Protein AF-A0A367YJ13-F1 (afdb_monomer)

Organism: NCBI:txid5486

pLDDT: mean 73.21, std 12.39, range [38.5, 93.81]

Radius of gyration: 29.52 Å; Cα contacts (8 Å, |Δi|>4): 48; chains: 1; bounding box: 69×16×92 Å

Foldseek 3Di:
DCPDLVVQLVVQLVVLVVVVVCCDVPVNDLVVVVVCVVPQDQSNLVSLVVSCVVCVVPVCVVDDDNVVVVVVSVVSNVVSVVVSVVVSVVSNVVSVVVVCVVVVVVVVVVVVVVVVCVVVVVVVVVVVVVVVVVPDD

Solvent-accessible surface area (backbone atoms only — not comparable to full-atom values): 7681 Å² total; per-residue (Å²): 131,87,71,52,76,68,56,55,44,54,51,42,27,51,50,39,47,50,53,51,51,49,40,44,68,76,75,36,64,52,68,53,60,78,76,35,69,86,74,66,74,52,33,43,49,52,28,48,51,54,47,46,74,74,40,46,77,62,57,60,72,74,50,94,54,67,73,65,51,54,52,50,52,50,54,49,51,54,53,30,46,52,50,33,53,54,49,51,52,54,51,52,52,53,35,50,52,54,50,51,53,51,55,52,48,53,53,50,52,51,51,51,49,54,53,51,50,56,56,52,50,54,51,52,52,51,53,51,54,56,54,67,67,71,70,76,128

Secondary structure (DSSP, 8-state):
----HHHHHHHHHHHHHHHHHHIIIIIS-TTHHHH-GGG---HHHHHHHHHHHHHHHHHHHH-S-HHHHHHHHHHHHHHHHHHHHHHHHHHHHHHHHHHHHHHHHHHHHHHHHHHHHHHHHHHHHHHHHHHHTTS--

Mean predicted aligned error: 12.81 Å

Sequence (137 aa):
MHVSHWFQLMVMIARNIKDDILTNIFNRPPILIIFNPDAFNPPFTCAFNEYFNVTTTSIINEYSSVPMINYAIISLSVLLAGLDVIYSIIRILISTVFIGVFVGSLVFFGLWFMVTVARRWKLIVLMFQNNDFTGVW

Structure (mmCIF, N/CA/C/O backbone):
data_AF-A0A367YJ13-F1
#
_entry.id   AF-A0A367YJ13-F1
#
loop_
_atom_site.group_PDB
_atom_site.id
_atom_site.type_symbol
_atom_site.label_atom_id
_atom_site.label_alt_id
_atom_site.label_comp_id
_atom_site.label_asym_id
_atom_site.label_entity_id
_atom_site.label_seq_id
_atom_site.pdbx_PDB_ins_code
_atom_site.Cartn_x
_atom_site.Cartn_y
_atom_site.Cartn_z
_atom_site.occupancy
_atom_site.B_iso_or_equiv
_atom_site.auth_seq_id
_atom_site.auth_comp_id
_atom_site.auth_asym_id
_atom_site.auth_atom_id
_atom_site.pdbx_PDB_model_num
ATOM 1 N N . MET A 1 1 ? -6.612 0.195 -34.908 1.00 38.50 1 MET A N 1
ATOM 2 C CA . MET A 1 1 ? -6.207 1.443 -34.225 1.00 38.50 1 MET A CA 1
ATOM 3 C C . MET A 1 1 ? -4.871 1.184 -33.551 1.00 38.50 1 MET A C 1
ATOM 5 O O . MET A 1 1 ? -4.841 0.413 -32.601 1.00 38.50 1 MET A O 1
ATOM 9 N N . HIS A 1 2 ? -3.777 1.745 -34.077 1.00 40.38 2 HIS A N 1
ATOM 10 C CA . HIS A 1 2 ? -2.473 1.732 -33.408 1.00 40.38 2 HIS A CA 1
ATOM 11 C C . HIS A 1 2 ? -2.573 2.635 -32.179 1.00 40.38 2 HIS A C 1
ATOM 13 O O . HIS A 1 2 ? -2.366 3.843 -32.245 1.00 40.38 2 HIS A O 1
ATOM 19 N N . VAL A 1 3 ? -2.987 2.050 -31.062 1.00 47.56 3 VAL A N 1
ATOM 20 C CA . VAL A 1 3 ? -2.799 2.661 -29.752 1.00 47.56 3 VAL A CA 1
ATOM 21 C C . VAL A 1 3 ? -1.289 2.792 -29.584 1.00 47.56 3 VAL A C 1
ATOM 23 O O . VAL A 1 3 ? -0.587 1.790 -29.711 1.00 47.56 3 VAL A O 1
ATOM 26 N N . SER A 1 4 ? -0.785 4.019 -29.424 1.00 64.81 4 SER A N 1
ATOM 27 C CA . SER A 1 4 ? 0.657 4.261 -29.370 1.00 64.81 4 SER A CA 1
ATOM 28 C C . SER A 1 4 ? 1.295 3.346 -28.324 1.00 64.81 4 SER A C 1
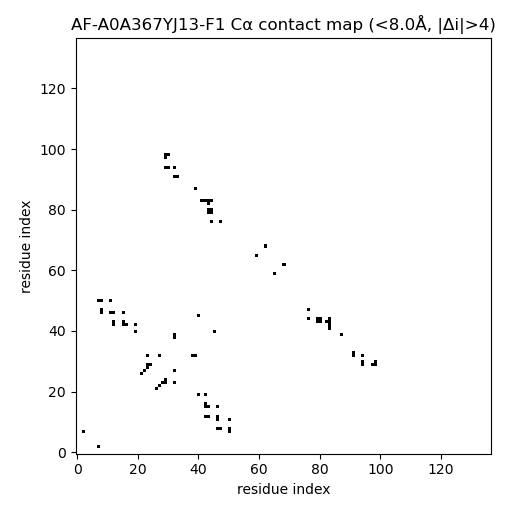ATOM 30 O O . SER A 1 4 ? 0.735 3.123 -27.250 1.00 64.81 4 SER A O 1
ATOM 32 N N . HIS A 1 5 ? 2.459 2.797 -28.655 1.00 65.81 5 HIS A N 1
ATOM 33 C CA . HIS A 1 5 ? 3.217 1.862 -27.823 1.00 65.81 5 HIS A CA 1
ATOM 34 C C . HIS A 1 5 ? 3.333 2.324 -26.351 1.00 65.81 5 HIS A C 1
ATOM 36 O O . HIS A 1 5 ? 3.144 1.550 -25.418 1.00 65.81 5 HIS A O 1
ATOM 42 N N . TRP A 1 6 ? 3.459 3.632 -26.131 1.00 69.06 6 TRP A N 1
ATOM 43 C CA . TRP A 1 6 ? 3.489 4.263 -24.809 1.00 69.06 6 TRP A CA 1
ATOM 44 C C . TRP A 1 6 ? 2.159 4.252 -24.044 1.00 69.06 6 TRP A C 1
ATOM 46 O O . TRP A 1 6 ? 2.150 4.162 -22.817 1.00 69.06 6 TRP A O 1
ATOM 56 N N . PHE A 1 7 ? 1.022 4.316 -24.736 1.00 77.81 7 PHE A N 1
ATOM 57 C CA . PHE A 1 7 ? -0.287 4.236 -24.090 1.00 77.81 7 PHE A CA 1
ATOM 58 C C . PHE A 1 7 ? -0.552 2.830 -23.538 1.00 77.81 7 PHE A C 1
ATOM 60 O O . PHE A 1 7 ? -1.174 2.697 -22.486 1.00 77.81 7 PHE A O 1
ATOM 67 N N . GLN A 1 8 ? -0.032 1.781 -24.185 1.00 78.31 8 GLN A N 1
ATOM 68 C CA . GLN A 1 8 ? -0.131 0.412 -23.665 1.00 78.31 8 GLN A CA 1
ATOM 69 C C . GLN A 1 8 ? 0.587 0.265 -22.317 1.00 78.31 8 GLN A C 1
ATOM 71 O O . GLN A 1 8 ? 0.024 -0.321 -21.393 1.00 78.31 8 GLN A O 1
ATOM 76 N N . LEU A 1 9 ? 1.769 0.872 -22.170 1.00 76.06 9 LEU A N 1
ATOM 77 C CA . LEU A 1 9 ? 2.495 0.914 -20.899 1.00 76.06 9 LEU A CA 1
ATOM 78 C C . LEU A 1 9 ? 1.688 1.633 -19.804 1.00 76.06 9 LEU A C 1
ATOM 80 O O . LEU A 1 9 ? 1.546 1.112 -18.700 1.00 76.06 9 LEU A O 1
ATOM 84 N N . MET A 1 10 ? 1.082 2.783 -20.116 1.00 80.88 10 MET A N 1
ATOM 85 C CA . MET A 1 10 ? 0.237 3.507 -19.153 1.00 80.88 10 MET A CA 1
ATOM 86 C C . MET A 1 10 ? -0.999 2.700 -18.729 1.00 80.88 10 MET A C 1
ATOM 88 O O . MET A 1 10 ? -1.374 2.718 -17.557 1.00 80.88 10 MET A O 1
ATOM 92 N N . VAL A 1 11 ? -1.610 1.951 -19.652 1.00 82.81 11 VAL A N 1
ATOM 93 C CA . VAL A 1 11 ? -2.731 1.048 -19.344 1.00 82.81 11 VAL A CA 1
ATOM 94 C C . VAL A 1 11 ? -2.287 -0.109 -18.443 1.00 82.81 11 VAL A C 1
ATOM 96 O O . VAL A 1 11 ? -3.007 -0.443 -17.500 1.00 82.81 11 VAL A O 1
ATOM 99 N N . MET A 1 12 ? -1.107 -0.693 -18.679 1.00 81.38 12 MET A N 1
ATOM 100 C CA . MET A 1 12 ? -0.547 -1.741 -17.813 1.00 81.38 12 MET A CA 1
ATOM 101 C C . MET A 1 12 ? -0.276 -1.221 -16.396 1.00 81.38 12 MET A C 1
ATOM 103 O O . MET A 1 12 ? -0.666 -1.868 -15.427 1.00 81.38 12 MET A O 1
ATOM 107 N N . ILE A 1 13 ? 0.302 -0.0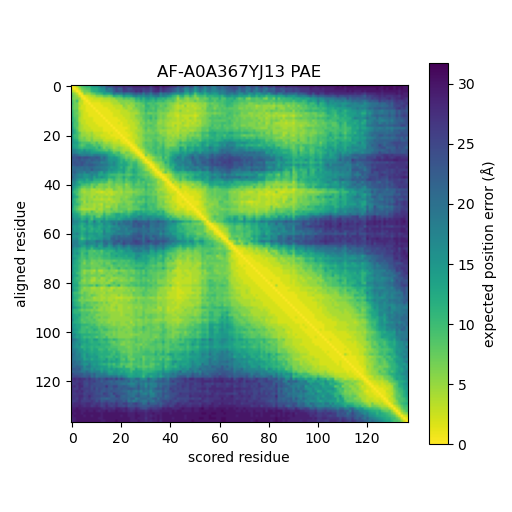22 -16.266 1.00 82.50 13 ILE A N 1
ATOM 108 C CA . ILE A 1 13 ? 0.519 0.629 -14.964 1.00 82.50 13 ILE A CA 1
ATOM 109 C C . ILE A 1 13 ? -0.818 0.845 -14.243 1.00 82.50 13 ILE A C 1
ATOM 111 O O . ILE A 1 13 ? -0.961 0.482 -13.076 1.00 82.50 13 ILE A O 1
ATOM 115 N N . ALA A 1 14 ? -1.821 1.392 -14.935 1.00 82.50 14 ALA A N 1
ATOM 116 C CA . ALA A 1 14 ? -3.137 1.641 -14.349 1.00 82.50 14 ALA A CA 1
ATOM 117 C C . ALA A 1 14 ? -3.830 0.344 -13.895 1.00 82.50 14 ALA A C 1
ATOM 119 O O . ALA A 1 14 ? -4.453 0.321 -12.832 1.00 82.50 14 ALA A O 1
ATOM 120 N N . ARG A 1 15 ? -3.695 -0.742 -14.669 1.00 85.12 15 ARG A N 1
ATOM 121 C CA . ARG A 1 15 ? -4.182 -2.076 -14.290 1.00 85.12 15 ARG A CA 1
ATOM 122 C C . ARG A 1 15 ? -3.495 -2.565 -13.015 1.00 85.12 15 ARG A C 1
ATOM 124 O O . ARG A 1 15 ? -4.189 -2.932 -12.075 1.00 85.12 15 ARG A O 1
ATOM 131 N N . ASN A 1 16 ? -2.168 -2.483 -12.947 1.00 83.06 16 ASN A N 1
ATOM 132 C CA . ASN A 1 16 ? -1.403 -2.934 -11.783 1.00 83.06 16 ASN A CA 1
ATOM 133 C C . ASN A 1 16 ? -1.760 -2.146 -10.513 1.00 83.06 16 ASN A C 1
ATOM 135 O O . ASN A 1 16 ? -1.939 -2.742 -9.454 1.00 83.06 16 ASN A O 1
ATOM 139 N N . ILE A 1 17 ? -1.931 -0.823 -10.618 1.00 81.00 17 ILE A N 1
ATOM 140 C CA . ILE A 1 17 ? -2.380 0.018 -9.494 1.00 81.00 17 ILE A CA 1
ATOM 141 C C . ILE A 1 17 ? -3.792 -0.381 -9.052 1.00 81.00 17 ILE A C 1
ATOM 143 O O . ILE A 1 17 ? -4.049 -0.535 -7.859 1.00 81.00 17 ILE A O 1
ATOM 147 N N . LYS A 1 18 ? -4.717 -0.567 -10.001 1.00 80.69 18 LYS A N 1
ATOM 148 C CA . LYS A 1 18 ? -6.089 -0.994 -9.697 1.00 80.69 18 LYS A CA 1
ATOM 149 C C . LYS A 1 18 ? -6.100 -2.337 -8.964 1.00 80.69 18 LYS A C 1
ATOM 151 O O . LYS A 1 18 ? -6.793 -2.466 -7.956 1.00 80.69 18 LYS A O 1
ATOM 156 N N . ASP A 1 19 ? -5.354 -3.315 -9.463 1.00 79.44 19 ASP A N 1
ATOM 157 C CA . ASP A 1 19 ? -5.311 -4.661 -8.894 1.00 79.44 19 ASP A CA 1
ATOM 158 C C . ASP A 1 19 ? -4.662 -4.660 -7.502 1.00 79.44 19 ASP A C 1
ATOM 160 O O . ASP A 1 19 ? -5.157 -5.334 -6.593 1.00 79.44 19 ASP A O 1
ATOM 164 N N . ASP A 1 20 ? -3.625 -3.843 -7.291 1.00 74.06 20 ASP A N 1
ATOM 165 C CA . ASP A 1 20 ? -3.012 -3.643 -5.975 1.00 74.06 20 ASP A CA 1
ATOM 166 C C . ASP A 1 20 ? -4.004 -3.006 -4.985 1.00 74.06 20 ASP A C 1
ATOM 168 O O . ASP A 1 20 ? -4.201 -3.531 -3.888 1.00 74.06 20 ASP A O 1
ATOM 172 N N . ILE A 1 21 ? -4.711 -1.939 -5.373 1.00 73.94 21 ILE A N 1
ATOM 173 C CA . ILE A 1 21 ? -5.725 -1.287 -4.524 1.00 73.94 21 ILE A CA 1
ATOM 174 C C . ILE A 1 21 ? -6.859 -2.256 -4.168 1.00 73.94 21 ILE A C 1
ATOM 176 O O . ILE A 1 21 ? -7.224 -2.373 -2.997 1.00 73.94 21 ILE A O 1
ATOM 180 N N . LEU A 1 22 ? -7.408 -2.977 -5.151 1.00 73.44 22 LEU A N 1
ATOM 181 C CA . LEU A 1 22 ? -8.485 -3.941 -4.913 1.00 73.44 22 LEU A CA 1
ATOM 182 C C . LEU A 1 22 ? -8.035 -5.055 -3.967 1.00 73.44 22 LEU A C 1
ATOM 184 O O . LEU A 1 22 ? -8.746 -5.393 -3.021 1.00 73.44 22 LEU A O 1
ATOM 188 N N . THR A 1 23 ? -6.834 -5.588 -4.173 1.00 72.12 23 THR A N 1
ATOM 189 C CA . THR A 1 23 ? -6.296 -6.654 -3.322 1.00 72.12 23 THR A CA 1
ATOM 190 C C . THR A 1 23 ? -6.051 -6.162 -1.893 1.00 72.12 23 THR A C 1
ATOM 192 O O . THR A 1 23 ? -6.350 -6.880 -0.940 1.00 72.12 23 THR A O 1
ATOM 195 N N . ASN A 1 24 ? -5.575 -4.928 -1.728 1.00 66.12 24 ASN A N 1
ATOM 196 C CA . ASN A 1 24 ? -5.294 -4.319 -0.425 1.00 66.12 24 ASN A CA 1
ATOM 197 C C . ASN A 1 24 ? -6.533 -3.872 0.359 1.00 66.12 24 ASN A C 1
ATOM 199 O O . ASN A 1 24 ? -6.435 -3.665 1.565 1.00 66.12 24 ASN A O 1
ATOM 203 N N . ILE A 1 25 ? -7.673 -3.680 -0.306 1.00 65.75 25 ILE A N 1
ATOM 204 C CA . ILE A 1 25 ? -8.929 -3.293 0.351 1.00 65.75 25 ILE A CA 1
ATOM 205 C C . ILE A 1 25 ? -9.799 -4.521 0.627 1.00 65.75 25 ILE A C 1
ATOM 207 O O . ILE A 1 25 ? -10.367 -4.635 1.711 1.00 65.75 25 ILE A O 1
ATOM 211 N N . PHE A 1 26 ? -9.910 -5.438 -0.339 1.00 64.75 26 PHE A N 1
ATOM 212 C CA . PHE A 1 26 ? -10.879 -6.536 -0.278 1.00 64.75 26 PHE A CA 1
ATOM 213 C C . PHE A 1 26 ? -10.274 -7.876 0.146 1.00 64.75 26 PHE A C 1
ATOM 215 O O . PHE A 1 26 ? -10.945 -8.650 0.822 1.00 64.75 26 PHE A O 1
ATOM 222 N N . ASN A 1 27 ? -9.023 -8.158 -0.228 1.00 65.12 27 ASN A N 1
ATOM 223 C CA . ASN A 1 27 ? -8.447 -9.499 -0.070 1.00 65.12 27 ASN A CA 1
ATOM 224 C C . ASN A 1 27 ? -7.432 -9.600 1.073 1.00 65.12 27 ASN A C 1
ATOM 226 O O . ASN A 1 27 ? -7.174 -10.694 1.573 1.00 65.12 27 ASN A O 1
ATOM 230 N N . ARG A 1 28 ? -6.834 -8.483 1.493 1.00 62.31 28 ARG A N 1
ATOM 231 C CA . ARG A 1 28 ? -5.891 -8.432 2.613 1.00 62.31 28 ARG A CA 1
ATOM 232 C C . ARG A 1 28 ? -6.269 -7.263 3.514 1.00 62.31 28 ARG A C 1
ATOM 234 O O . ARG A 1 28 ? -6.407 -6.160 3.001 1.00 62.31 28 ARG A O 1
ATOM 241 N N . PRO A 1 29 ? -6.428 -7.455 4.835 1.00 60.34 29 PRO A N 1
ATOM 242 C CA . PRO A 1 29 ? -6.648 -6.326 5.723 1.00 60.34 29 PRO A CA 1
ATOM 243 C C . PRO A 1 29 ? -5.452 -5.364 5.616 1.00 60.34 29 PRO A C 1
ATOM 245 O O . PRO A 1 29 ? -4.313 -5.832 5.516 1.00 60.34 29 PRO A O 1
ATOM 248 N N . PRO A 1 30 ? -5.667 -4.038 5.699 1.00 55.31 30 PRO A N 1
ATOM 249 C CA . PRO A 1 30 ? -4.612 -3.030 5.537 1.00 55.31 30 PRO A CA 1
ATOM 250 C C . PRO A 1 30 ? -3.435 -3.209 6.514 1.00 55.31 30 PRO A C 1
ATOM 252 O O . PRO A 1 30 ? -2.337 -2.727 6.259 1.00 55.31 30 PRO A O 1
ATOM 255 N N . ILE A 1 31 ? -3.650 -3.960 7.598 1.00 51.28 31 ILE A N 1
ATOM 256 C CA . ILE A 1 31 ? -2.652 -4.370 8.593 1.00 51.28 31 ILE A CA 1
ATOM 257 C C . ILE A 1 31 ? -1.557 -5.262 7.981 1.00 51.28 31 ILE A C 1
ATOM 259 O O . ILE A 1 31 ? -0.386 -5.092 8.303 1.00 51.28 31 ILE A O 1
ATOM 263 N N . LEU A 1 32 ? -1.891 -6.175 7.065 1.00 52.25 32 LEU A N 1
ATOM 264 C CA . LEU A 1 32 ? -0.937 -7.148 6.508 1.00 52.25 32 LEU A CA 1
ATOM 265 C C . LEU A 1 32 ? 0.131 -6.507 5.605 1.00 52.25 32 LEU A C 1
ATOM 267 O O . LEU A 1 32 ? 1.188 -7.094 5.405 1.00 52.25 32 LEU A O 1
ATOM 271 N N . ILE A 1 33 ? -0.120 -5.296 5.105 1.00 53.41 33 ILE A N 1
ATOM 272 C CA . ILE A 1 33 ? 0.806 -4.534 4.253 1.00 53.41 33 ILE A CA 1
ATOM 273 C C . ILE A 1 33 ? 2.003 -4.017 5.061 1.00 53.41 33 ILE A C 1
ATOM 275 O O . ILE A 1 33 ? 3.109 -3.946 4.541 1.00 53.41 33 ILE A O 1
ATOM 279 N N . ILE A 1 34 ? 1.796 -3.694 6.341 1.00 53.72 34 ILE A N 1
ATOM 280 C CA . ILE A 1 34 ? 2.867 -3.236 7.239 1.00 53.72 34 ILE A CA 1
ATOM 281 C C . ILE A 1 34 ? 3.740 -4.420 7.685 1.00 53.72 34 ILE A C 1
ATOM 283 O O . ILE A 1 34 ? 4.943 -4.268 7.871 1.00 53.72 34 ILE A O 1
ATOM 287 N N . PHE A 1 35 ? 3.144 -5.608 7.838 1.00 51.88 35 PHE A N 1
ATOM 288 C CA . PHE A 1 35 ? 3.831 -6.801 8.343 1.00 51.88 35 PHE A CA 1
ATOM 289 C C . PHE A 1 35 ? 4.463 -7.682 7.257 1.00 51.88 35 PHE A C 1
ATOM 291 O O . PHE A 1 35 ? 5.324 -8.495 7.585 1.00 51.88 35 PHE A O 1
ATOM 298 N N . ASN A 1 36 ? 4.058 -7.548 5.990 1.00 60.75 36 ASN A N 1
ATOM 299 C CA . ASN A 1 36 ? 4.605 -8.332 4.883 1.00 60.75 36 ASN A CA 1
ATOM 300 C C . ASN A 1 36 ? 5.110 -7.417 3.749 1.00 60.75 36 ASN A C 1
ATOM 302 O O . ASN A 1 36 ? 4.369 -7.168 2.795 1.00 60.75 36 ASN A O 1
ATOM 306 N N . PRO A 1 37 ? 6.354 -6.912 3.832 1.00 59.91 37 PRO A N 1
ATOM 307 C CA . PRO A 1 37 ? 6.945 -6.092 2.773 1.00 59.91 37 PRO A CA 1
ATOM 308 C C . PRO A 1 37 ? 7.092 -6.859 1.447 1.00 59.91 37 PRO A C 1
ATOM 310 O O . PRO A 1 37 ? 6.998 -6.250 0.384 1.00 59.91 37 PRO A O 1
ATOM 313 N N . ASP A 1 38 ? 7.215 -8.190 1.491 1.00 58.69 38 ASP A N 1
ATOM 314 C CA . ASP A 1 38 ? 7.339 -9.052 0.304 1.00 58.69 38 ASP A CA 1
ATOM 315 C C . ASP A 1 38 ? 6.021 -9.181 -0.480 1.00 58.69 38 ASP A C 1
ATOM 317 O O . ASP A 1 38 ? 5.988 -9.664 -1.611 1.00 58.69 38 ASP A O 1
ATOM 321 N N . ALA A 1 39 ? 4.906 -8.725 0.098 1.00 60.47 39 ALA A N 1
ATOM 322 C CA . ALA A 1 39 ? 3.627 -8.616 -0.593 1.00 60.47 39 ALA A CA 1
ATOM 323 C C . ALA A 1 39 ? 3.550 -7.417 -1.556 1.00 60.47 39 ALA A C 1
ATOM 325 O O . ALA A 1 39 ? 2.536 -7.272 -2.250 1.00 60.47 39 ALA A O 1
ATOM 326 N N . PHE A 1 40 ? 4.556 -6.537 -1.567 1.00 68.06 40 PHE A N 1
ATOM 327 C CA . PHE A 1 40 ? 4.599 -5.379 -2.450 1.00 68.06 40 PHE A CA 1
ATOM 328 C C . PHE A 1 40 ? 5.023 -5.796 -3.860 1.00 68.06 40 PHE A C 1
ATOM 330 O O . PHE A 1 40 ? 6.184 -6.112 -4.105 1.00 68.06 40 PHE A O 1
ATOM 337 N N . ASN A 1 41 ? 4.073 -5.768 -4.795 1.00 71.81 41 ASN A N 1
ATOM 338 C CA . ASN A 1 41 ? 4.367 -5.925 -6.212 1.00 71.81 41 ASN A CA 1
ATOM 339 C C . ASN A 1 41 ? 4.458 -4.527 -6.857 1.00 71.81 41 ASN A C 1
ATOM 341 O O . ASN A 1 41 ? 3.430 -3.846 -6.926 1.00 71.81 41 ASN A O 1
ATOM 345 N N . PRO A 1 42 ? 5.649 -4.059 -7.272 1.00 77.31 42 PRO A N 1
ATOM 346 C CA . PRO A 1 42 ? 5.846 -2.687 -7.731 1.00 77.31 42 PRO A CA 1
ATOM 347 C C . PRO A 1 42 ? 5.106 -2.418 -9.055 1.00 77.31 42 PRO A C 1
ATOM 349 O O . PRO A 1 42 ? 5.412 -3.045 -10.072 1.00 77.31 42 PRO A O 1
ATOM 352 N N . PRO A 1 43 ? 4.120 -1.503 -9.094 1.00 78.81 43 PRO A N 1
ATOM 353 C CA . PRO A 1 43 ? 3.250 -1.351 -10.258 1.00 78.81 43 PRO A CA 1
ATOM 354 C C . PRO A 1 43 ? 3.961 -0.796 -11.498 1.00 78.81 43 PRO A C 1
ATOM 356 O O . PRO A 1 43 ? 3.591 -1.177 -12.614 1.00 78.81 43 PRO A O 1
ATOM 359 N N . PHE A 1 44 ? 4.962 0.077 -11.329 1.00 82.31 44 PHE A N 1
ATOM 360 C CA . PHE A 1 44 ? 5.634 0.765 -12.432 1.00 82.31 44 PHE A CA 1
ATOM 361 C C . PHE A 1 44 ? 6.718 -0.108 -13.069 1.00 82.31 44 PHE A C 1
ATOM 363 O O . PHE A 1 44 ? 6.688 -0.331 -14.282 1.00 82.31 44 PHE A O 1
ATOM 370 N N . THR A 1 45 ? 7.645 -0.653 -12.280 1.00 82.06 45 THR A N 1
ATOM 371 C CA . THR A 1 45 ? 8.713 -1.525 -12.805 1.00 82.06 45 THR A CA 1
ATOM 372 C C . THR A 1 45 ? 8.200 -2.880 -13.296 1.00 82.06 45 THR A C 1
ATOM 374 O O . THR A 1 45 ? 8.704 -3.370 -14.309 1.00 82.06 45 THR A O 1
ATOM 377 N N . CYS A 1 46 ? 7.161 -3.470 -12.687 1.00 80.38 46 CYS A N 1
ATOM 378 C CA . CYS A 1 46 ? 6.561 -4.698 -13.225 1.00 80.38 46 CYS A CA 1
ATOM 379 C C . CYS A 1 46 ? 5.864 -4.466 -14.569 1.00 80.38 46 CYS A C 1
ATOM 381 O O . CYS A 1 46 ? 6.068 -5.253 -15.491 1.00 80.38 46 CYS A O 1
ATOM 383 N N . ALA A 1 47 ? 5.096 -3.378 -14.711 1.00 79.19 47 ALA A N 1
ATOM 384 C CA . ALA A 1 47 ? 4.479 -3.023 -15.992 1.00 79.19 47 ALA A CA 1
ATOM 385 C C . ALA A 1 47 ? 5.537 -2.749 -17.067 1.00 79.19 47 ALA A C 1
ATOM 387 O O . ALA A 1 47 ? 5.377 -3.155 -18.215 1.00 79.19 47 ALA A O 1
ATOM 388 N N . PHE A 1 48 ? 6.636 -2.093 -16.689 1.00 82.38 48 PHE A N 1
ATOM 389 C CA . PHE A 1 48 ? 7.763 -1.846 -17.581 1.00 82.38 48 PHE A CA 1
ATOM 390 C C . PHE A 1 48 ? 8.418 -3.147 -18.053 1.00 82.38 48 PHE A C 1
ATOM 392 O O . PHE A 1 48 ? 8.598 -3.335 -19.253 1.00 82.38 48 PHE A O 1
ATOM 399 N N . ASN A 1 49 ? 8.714 -4.074 -17.139 1.00 80.25 49 ASN A N 1
ATOM 400 C CA . ASN A 1 49 ? 9.281 -5.373 -17.496 1.00 80.25 49 ASN A CA 1
ATOM 401 C C . ASN A 1 49 ? 8.334 -6.194 -18.378 1.00 80.25 49 ASN A C 1
ATOM 403 O O . ASN A 1 49 ? 8.785 -6.773 -19.361 1.00 80.25 49 ASN A O 1
ATOM 407 N N . GLU A 1 50 ? 7.034 -6.228 -18.073 1.00 78.44 50 GLU A N 1
ATOM 408 C CA . GLU A 1 50 ? 6.030 -6.924 -18.893 1.00 78.44 50 GLU A CA 1
ATOM 409 C C . GLU A 1 50 ? 5.955 -6.315 -20.300 1.00 78.44 50 GLU A C 1
ATOM 411 O O . GLU A 1 50 ? 6.024 -7.032 -21.298 1.00 78.44 50 GLU A O 1
ATOM 416 N N . TYR A 1 51 ? 5.915 -4.985 -20.385 1.00 76.00 51 TYR A N 1
ATOM 417 C CA . TYR A 1 51 ? 5.912 -4.258 -21.646 1.00 76.00 51 TYR A CA 1
ATOM 418 C C . TYR A 1 51 ? 7.158 -4.571 -22.485 1.00 76.00 51 TYR A C 1
ATOM 420 O O . TYR A 1 51 ? 7.027 -4.968 -23.645 1.00 76.00 51 TYR A O 1
ATOM 428 N N . PHE A 1 52 ? 8.359 -4.470 -21.907 1.00 73.31 52 PHE A N 1
ATOM 429 C CA . PHE A 1 52 ? 9.605 -4.751 -22.624 1.00 73.31 52 PHE A CA 1
ATOM 430 C C . PHE A 1 52 ? 9.753 -6.226 -22.987 1.00 73.31 52 PHE A C 1
ATOM 432 O O . PHE A 1 52 ? 10.215 -6.521 -24.082 1.00 73.31 52 PHE A O 1
ATOM 439 N N . ASN A 1 53 ? 9.316 -7.164 -22.148 1.00 71.56 53 ASN A N 1
ATOM 440 C CA . ASN A 1 53 ? 9.403 -8.594 -22.458 1.00 71.56 53 ASN A CA 1
ATOM 441 C C . ASN A 1 53 ? 8.494 -8.991 -23.641 1.00 71.56 53 ASN A C 1
ATOM 443 O O . ASN A 1 53 ? 8.825 -9.886 -24.410 1.00 71.56 53 ASN A O 1
ATOM 447 N N . VAL A 1 54 ? 7.369 -8.292 -23.829 1.00 64.19 54 VAL A N 1
ATOM 448 C CA . VAL A 1 54 ? 6.427 -8.546 -24.934 1.00 64.19 54 VAL A CA 1
ATOM 449 C C . VAL A 1 54 ? 6.810 -7.798 -26.220 1.00 64.19 54 VAL A C 1
ATOM 451 O O . VAL A 1 54 ? 6.534 -8.282 -27.315 1.00 64.19 54 VAL A O 1
ATOM 454 N N . THR A 1 55 ? 7.458 -6.632 -26.116 1.00 61.69 55 THR A N 1
ATOM 455 C CA . THR A 1 55 ? 7.749 -5.743 -27.266 1.00 61.69 55 THR A CA 1
ATOM 456 C C . THR A 1 55 ? 9.227 -5.682 -27.674 1.00 61.69 55 THR A C 1
ATOM 458 O O . THR A 1 55 ? 9.584 -4.980 -28.623 1.00 61.69 55 THR A O 1
ATOM 461 N N . THR A 1 56 ? 10.108 -6.431 -27.004 1.00 58.59 56 THR A N 1
ATOM 462 C CA . THR A 1 56 ? 11.573 -6.369 -27.187 1.00 58.59 56 THR A CA 1
ATOM 463 C C . THR A 1 56 ? 12.009 -6.636 -28.626 1.00 58.59 56 THR A C 1
ATOM 465 O O . THR A 1 56 ? 12.891 -5.947 -29.131 1.00 58.59 56 THR A O 1
ATOM 468 N N . THR A 1 57 ? 11.381 -7.583 -29.324 1.00 55.47 57 THR A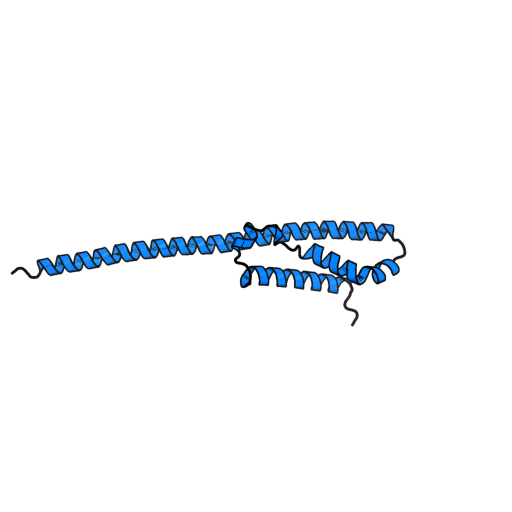 N 1
ATOM 469 C CA . THR A 1 57 ? 11.757 -7.932 -30.705 1.00 55.47 57 THR A CA 1
ATOM 470 C C . THR A 1 57 ? 11.301 -6.910 -31.747 1.00 55.47 57 THR A C 1
ATOM 472 O O . THR A 1 57 ? 11.948 -6.787 -32.786 1.00 55.47 57 THR A O 1
ATOM 475 N N . SER A 1 58 ? 10.230 -6.151 -31.491 1.00 58.56 58 SER A N 1
ATOM 476 C CA . SER A 1 58 ? 9.752 -5.108 -32.409 1.00 58.56 58 SER A CA 1
ATOM 477 C C . SER A 1 58 ? 10.443 -3.767 -32.171 1.00 58.56 58 SER A C 1
ATOM 479 O O . SER A 1 58 ? 10.813 -3.099 -33.129 1.00 58.56 58 SER A O 1
ATOM 481 N N . ILE A 1 59 ? 10.674 -3.399 -30.906 1.00 60.38 59 ILE A N 1
ATOM 482 C CA . ILE A 1 59 ? 11.264 -2.102 -30.547 1.00 60.38 59 ILE A CA 1
ATOM 483 C C . ILE A 1 59 ? 12.762 -2.084 -30.864 1.00 60.38 59 ILE A C 1
ATOM 485 O O . ILE A 1 59 ? 13.243 -1.118 -31.437 1.00 60.38 59 ILE A O 1
ATOM 489 N N . ILE A 1 60 ? 13.518 -3.145 -30.562 1.00 60.66 60 ILE A N 1
ATOM 490 C CA . ILE A 1 60 ? 14.977 -3.151 -30.789 1.00 60.66 60 ILE A CA 1
ATOM 491 C C . ILE A 1 60 ? 15.328 -3.097 -32.288 1.00 60.66 60 ILE A C 1
ATOM 493 O O . ILE A 1 60 ? 16.341 -2.507 -32.652 1.00 60.66 60 ILE A O 1
ATOM 497 N N . ASN A 1 61 ? 14.482 -3.658 -33.159 1.00 59.66 61 ASN A N 1
ATOM 498 C CA . ASN A 1 61 ? 14.713 -3.689 -34.607 1.00 59.66 61 ASN A CA 1
ATOM 499 C C . ASN A 1 61 ? 14.336 -2.384 -35.335 1.00 59.66 61 ASN A C 1
ATOM 501 O O . ASN A 1 61 ? 14.765 -2.189 -36.470 1.00 59.66 61 ASN A O 1
ATOM 505 N N . GLU A 1 62 ? 13.553 -1.492 -34.718 1.00 61.81 62 GLU A N 1
ATOM 506 C CA . GLU A 1 62 ? 13.160 -0.207 -35.322 1.00 61.81 62 GLU A CA 1
ATOM 507 C C . GLU A 1 62 ? 14.233 0.883 -35.201 1.00 61.81 62 GLU A C 1
ATOM 509 O O . GLU A 1 62 ? 14.194 1.875 -35.931 1.00 61.81 62 GLU A O 1
ATOM 514 N N . TYR A 1 63 ? 15.211 0.717 -34.310 1.00 59.12 63 TYR A N 1
ATOM 515 C CA . TYR A 1 63 ? 16.184 1.763 -34.018 1.00 59.12 63 TYR A CA 1
ATOM 516 C C . TYR A 1 63 ? 17.611 1.353 -34.394 1.00 59.12 63 TYR A C 1
ATOM 518 O O . TYR A 1 63 ? 18.105 0.283 -34.052 1.00 59.12 63 TYR A O 1
ATOM 526 N N . SER A 1 64 ? 18.312 2.268 -35.062 1.00 57.12 64 SER A N 1
ATOM 527 C CA . SER A 1 64 ? 19.638 2.040 -35.646 1.00 57.12 64 SER A CA 1
ATOM 528 C C . SER A 1 64 ? 20.802 2.055 -34.645 1.00 57.12 64 SER A C 1
ATOM 530 O O . SER A 1 64 ? 21.900 1.619 -34.989 1.00 57.12 64 SER A O 1
ATOM 532 N N . SER A 1 65 ? 20.602 2.544 -33.414 1.00 67.25 65 SER A N 1
ATOM 533 C CA . SER A 1 65 ? 21.660 2.732 -32.409 1.00 67.25 65 SER A CA 1
ATOM 534 C C . SER A 1 65 ? 21.372 2.003 -31.088 1.00 67.25 65 SER A C 1
ATOM 536 O O . SER A 1 65 ? 20.996 2.590 -30.072 1.00 67.25 65 SER A O 1
ATOM 538 N N . VAL A 1 66 ? 21.659 0.699 -31.078 1.00 66.88 66 VAL A N 1
ATOM 539 C CA . VAL A 1 66 ? 21.550 -0.204 -29.912 1.00 66.88 66 VAL A CA 1
ATOM 540 C C . VAL A 1 66 ? 22.076 0.384 -28.581 1.00 66.88 66 VAL A C 1
ATOM 542 O O . VAL A 1 66 ? 21.361 0.289 -27.580 1.00 66.88 66 VAL A O 1
ATOM 545 N N . PRO A 1 67 ? 23.266 1.025 -28.497 1.00 72.62 67 PRO A N 1
ATOM 546 C CA . PRO A 1 67 ? 23.773 1.504 -27.207 1.00 72.62 67 PRO A CA 1
ATOM 547 C C . PRO A 1 67 ? 22.967 2.677 -26.629 1.00 72.62 67 PRO A C 1
ATOM 549 O O . PRO A 1 67 ? 22.774 2.742 -25.418 1.00 72.62 67 PRO A O 1
ATOM 552 N N . MET A 1 68 ? 22.458 3.586 -27.465 1.00 71.56 68 MET A N 1
ATOM 553 C CA . MET A 1 68 ? 21.736 4.781 -27.006 1.00 71.56 68 MET A CA 1
ATOM 554 C C . MET A 1 68 ? 20.385 4.422 -26.373 1.00 71.56 68 MET A C 1
ATOM 556 O O . MET A 1 68 ? 19.984 5.005 -25.366 1.00 71.56 68 MET A O 1
ATOM 560 N N . ILE A 1 69 ? 19.713 3.416 -26.928 1.00 72.19 69 ILE A N 1
ATOM 561 C CA . ILE A 1 69 ? 18.426 2.921 -26.431 1.00 72.19 69 ILE A CA 1
ATOM 562 C C . ILE A 1 69 ? 18.605 2.215 -25.096 1.00 72.19 69 ILE A C 1
ATOM 564 O O . ILE A 1 69 ? 17.812 2.438 -24.188 1.00 72.19 69 ILE A O 1
ATOM 568 N N . ASN A 1 70 ? 19.665 1.417 -24.942 1.00 73.69 70 ASN A N 1
ATOM 569 C CA . ASN A 1 70 ? 19.945 0.754 -23.671 1.00 73.69 70 ASN A CA 1
ATOM 570 C C . ASN A 1 70 ? 20.105 1.773 -22.535 1.00 73.69 70 ASN A C 1
ATOM 572 O O . ASN A 1 70 ? 19.521 1.586 -21.470 1.00 73.69 70 ASN A O 1
ATOM 576 N N . TYR A 1 71 ? 20.800 2.892 -22.765 1.00 77.25 71 TYR A N 1
ATOM 577 C CA . TYR A 1 71 ? 20.882 3.966 -21.768 1.00 77.25 71 TYR A CA 1
ATOM 578 C C . TYR A 1 71 ? 19.525 4.620 -21.480 1.00 77.25 71 TYR A C 1
ATOM 580 O O . TYR A 1 71 ? 19.220 4.891 -20.318 1.00 77.25 71 TYR A O 1
ATOM 588 N N . ALA A 1 72 ? 18.692 4.838 -22.502 1.00 76.12 72 ALA A N 1
ATOM 589 C CA . ALA A 1 72 ? 17.348 5.388 -22.322 1.00 76.12 72 ALA A CA 1
ATOM 590 C C . ALA A 1 72 ? 16.433 4.441 -21.520 1.00 76.12 72 ALA A C 1
ATOM 592 O O . ALA A 1 72 ? 15.731 4.889 -20.614 1.00 76.12 72 ALA A O 1
ATOM 593 N N . ILE A 1 73 ? 16.487 3.133 -21.793 1.00 78.88 73 ILE A N 1
ATOM 594 C CA . ILE A 1 73 ? 15.753 2.090 -21.058 1.00 78.88 73 ILE A CA 1
ATOM 595 C C . ILE A 1 73 ? 16.209 2.050 -19.600 1.00 78.88 73 ILE A C 1
ATOM 597 O O . ILE A 1 73 ? 15.372 2.066 -18.698 1.00 78.88 73 ILE A O 1
ATOM 601 N N . ILE A 1 74 ? 17.523 2.044 -19.355 1.00 80.81 74 ILE A N 1
ATOM 602 C CA . ILE A 1 74 ? 18.082 2.039 -17.997 1.00 80.81 74 ILE A CA 1
ATOM 603 C C . ILE A 1 74 ? 17.643 3.300 -17.246 1.00 80.81 74 ILE A C 1
ATOM 605 O O . ILE A 1 74 ? 17.136 3.203 -16.130 1.00 80.81 74 ILE A O 1
ATOM 609 N N . SER A 1 75 ? 17.756 4.477 -17.862 1.00 79.38 75 SER A N 1
ATOM 610 C CA . SER A 1 75 ? 17.328 5.737 -17.246 1.00 79.38 75 SER A CA 1
ATOM 611 C C . SER A 1 75 ? 15.837 5.731 -16.895 1.00 79.38 75 SER A C 1
ATOM 613 O O . SER A 1 75 ? 15.466 6.111 -15.782 1.00 79.38 75 SER A O 1
ATOM 615 N N . LEU A 1 76 ? 14.989 5.228 -17.796 1.00 83.38 76 LEU A N 1
ATOM 616 C CA . LEU A 1 76 ? 13.556 5.103 -17.554 1.00 83.38 76 LEU A CA 1
ATOM 617 C C . LEU A 1 76 ? 13.252 4.087 -16.443 1.00 83.38 76 LEU A C 1
ATOM 619 O O . LEU A 1 76 ? 12.428 4.376 -15.580 1.00 83.38 76 LEU A O 1
ATOM 623 N N . SER A 1 77 ? 13.955 2.951 -16.387 1.00 82.25 77 SER A N 1
ATOM 624 C CA . SER A 1 77 ? 13.783 1.973 -15.302 1.00 82.25 77 SER A CA 1
ATOM 625 C C . SER A 1 77 ? 14.131 2.548 -13.926 1.00 82.25 77 SER A C 1
ATOM 627 O O . SER A 1 77 ? 13.415 2.289 -12.962 1.00 82.25 77 SER A O 1
ATOM 629 N N . VAL A 1 78 ? 15.170 3.388 -13.837 1.00 84.25 78 VAL A N 1
ATOM 630 C CA . VAL A 1 78 ? 15.559 4.058 -12.585 1.00 84.25 78 VAL A CA 1
ATOM 631 C C . VAL A 1 78 ? 14.483 5.056 -12.159 1.00 84.25 78 VAL A C 1
ATOM 633 O O . VAL A 1 78 ? 14.116 5.106 -10.985 1.00 84.25 78 VAL A O 1
ATOM 636 N N . LEU A 1 79 ? 13.931 5.816 -13.109 1.00 87.38 79 LEU A N 1
ATOM 637 C CA . LEU A 1 79 ? 12.836 6.746 -12.839 1.00 87.38 79 LEU A CA 1
ATOM 638 C C . LEU A 1 79 ? 11.583 6.010 -12.340 1.00 87.38 79 LEU A C 1
ATOM 640 O O . LEU A 1 79 ? 10.991 6.415 -11.339 1.00 87.38 79 LEU A O 1
ATOM 644 N N . LEU A 1 80 ? 11.200 4.913 -12.998 1.00 85.88 80 LEU A N 1
ATOM 645 C CA . LEU A 1 80 ? 10.037 4.110 -12.609 1.00 85.88 80 LEU 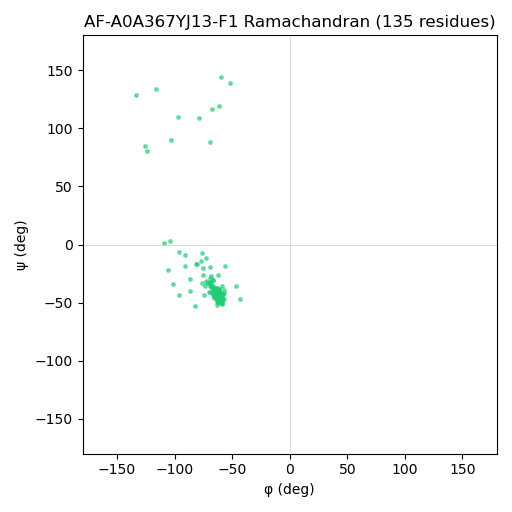A CA 1
ATOM 646 C C . LEU A 1 80 ? 10.234 3.425 -11.251 1.00 85.88 80 LEU A C 1
ATOM 648 O O . LEU A 1 80 ? 9.305 3.413 -10.448 1.00 85.88 80 LEU A O 1
ATOM 652 N N . ALA A 1 81 ? 11.443 2.950 -10.944 1.00 80.88 81 ALA A N 1
ATOM 653 C CA . ALA A 1 81 ? 11.769 2.428 -9.618 1.00 80.88 81 ALA A CA 1
ATOM 654 C C . ALA A 1 81 ? 11.624 3.509 -8.530 1.00 80.88 81 ALA A C 1
ATOM 656 O O . ALA A 1 81 ? 11.115 3.240 -7.443 1.00 80.88 81 ALA A O 1
ATOM 657 N N . GLY A 1 82 ? 12.005 4.756 -8.830 1.00 83.75 82 GLY A N 1
ATOM 658 C CA . GLY A 1 82 ? 11.750 5.895 -7.945 1.00 83.75 82 GLY A CA 1
ATOM 659 C C . GLY A 1 82 ? 10.255 6.132 -7.695 1.00 83.75 82 GLY A C 1
ATOM 660 O O . GLY A 1 82 ? 9.847 6.380 -6.559 1.00 83.75 82 GLY A O 1
ATOM 661 N N . LEU A 1 83 ? 9.420 6.001 -8.731 1.00 86.19 83 LEU A N 1
ATOM 662 C CA . LEU A 1 83 ? 7.962 6.099 -8.595 1.00 86.19 83 LEU A CA 1
ATOM 663 C C . LEU A 1 83 ? 7.367 4.948 -7.778 1.00 86.19 83 LEU A C 1
ATOM 665 O O . LEU A 1 83 ? 6.448 5.189 -6.996 1.00 86.19 83 LEU A O 1
ATOM 669 N N . ASP A 1 84 ? 7.907 3.732 -7.891 1.00 83.19 84 ASP A N 1
ATOM 670 C CA . ASP A 1 84 ? 7.493 2.597 -7.057 1.00 83.19 84 ASP A CA 1
ATOM 671 C C . ASP A 1 84 ? 7.748 2.862 -5.566 1.00 83.19 84 ASP A C 1
ATOM 673 O O . ASP A 1 84 ? 6.892 2.565 -4.729 1.00 83.19 84 ASP A O 1
ATOM 677 N N . VAL A 1 85 ? 8.880 3.489 -5.221 1.00 83.06 85 VAL A N 1
ATOM 678 C CA . VAL A 1 85 ? 9.183 3.891 -3.836 1.00 83.06 85 VAL A CA 1
ATOM 679 C C . VAL A 1 85 ? 8.175 4.925 -3.334 1.00 83.06 85 VAL A C 1
ATOM 681 O O . VAL A 1 85 ? 7.617 4.766 -2.247 1.00 83.06 85 VAL A O 1
ATOM 684 N N . ILE A 1 86 ? 7.898 5.964 -4.127 1.00 84.56 86 ILE A N 1
ATOM 685 C CA . ILE A 1 86 ? 6.915 6.999 -3.765 1.00 84.56 86 ILE A CA 1
ATOM 686 C C . ILE A 1 86 ? 5.525 6.375 -3.582 1.00 84.56 86 ILE A C 1
ATOM 688 O O . ILE A 1 86 ? 4.838 6.663 -2.600 1.00 84.56 86 ILE A O 1
ATOM 692 N N . TYR A 1 87 ? 5.123 5.487 -4.491 1.00 83.38 87 TYR A N 1
ATOM 693 C CA . TYR A 1 87 ? 3.851 4.777 -4.406 1.00 83.38 87 TYR A CA 1
ATOM 694 C C . TYR A 1 87 ? 3.765 3.903 -3.147 1.00 83.38 87 TYR A C 1
ATOM 696 O O . TYR A 1 87 ? 2.743 3.921 -2.459 1.00 83.38 87 TYR A O 1
ATOM 704 N N . SER A 1 88 ? 4.847 3.208 -2.786 1.00 79.12 88 SER A N 1
ATOM 705 C CA . SER A 1 88 ? 4.931 2.430 -1.544 1.00 79.12 88 SER A CA 1
ATOM 706 C C . SER A 1 88 ? 4.736 3.304 -0.296 1.00 79.12 88 SER A C 1
ATOM 708 O O . SER A 1 88 ? 3.948 2.958 0.587 1.00 79.12 88 SER A O 1
ATOM 710 N N . ILE A 1 89 ? 5.354 4.491 -0.250 1.00 82.75 89 ILE A N 1
ATOM 711 C CA . ILE A 1 89 ? 5.174 5.449 0.856 1.00 82.75 89 ILE A CA 1
ATOM 712 C C . ILE A 1 89 ? 3.711 5.900 0.962 1.00 82.75 89 ILE A C 1
ATOM 714 O O . ILE A 1 89 ? 3.136 5.883 2.053 1.00 82.75 89 ILE A O 1
ATOM 718 N N . ILE A 1 90 ? 3.093 6.276 -0.164 1.00 82.94 90 ILE A N 1
ATOM 719 C CA . ILE A 1 90 ? 1.683 6.695 -0.202 1.00 82.94 90 ILE A CA 1
ATOM 720 C C . ILE A 1 90 ? 0.781 5.564 0.304 1.00 82.94 90 ILE A C 1
ATOM 722 O O . ILE A 1 90 ? -0.101 5.796 1.134 1.00 82.94 90 ILE A O 1
ATOM 726 N N . ARG A 1 91 ? 1.031 4.332 -0.147 1.00 78.12 91 ARG A N 1
ATOM 727 C CA . ARG A 1 91 ? 0.292 3.142 0.283 1.00 78.12 91 ARG A CA 1
ATOM 728 C C . ARG A 1 91 ? 0.382 2.935 1.797 1.00 78.12 91 ARG A C 1
ATOM 730 O O . ARG A 1 91 ? -0.652 2.759 2.438 1.00 78.12 91 ARG A O 1
ATOM 737 N N . ILE A 1 92 ? 1.580 3.013 2.380 1.00 79.75 92 ILE A N 1
ATOM 738 C CA . ILE A 1 92 ? 1.785 2.865 3.832 1.00 79.75 92 ILE A CA 1
ATOM 739 C C . ILE A 1 92 ? 1.057 3.967 4.610 1.00 79.75 92 ILE A C 1
ATOM 741 O O . ILE A 1 92 ? 0.427 3.688 5.635 1.00 79.75 92 ILE A O 1
ATOM 745 N N . LEU A 1 93 ? 1.100 5.208 4.121 1.00 82.25 93 LEU A N 1
ATOM 746 C CA . LEU A 1 93 ? 0.424 6.338 4.758 1.00 82.25 93 LEU A CA 1
ATOM 747 C C . LEU A 1 93 ? -1.090 6.109 4.817 1.00 82.25 93 LEU A C 1
ATOM 749 O O . LEU A 1 93 ? -1.690 6.244 5.884 1.00 82.25 93 LEU A O 1
ATOM 753 N N . ILE A 1 94 ? -1.693 5.689 3.702 1.00 80.25 94 ILE A N 1
ATOM 754 C CA . ILE A 1 94 ? -3.124 5.369 3.634 1.00 80.25 94 ILE A CA 1
ATOM 755 C C . ILE A 1 94 ? -3.466 4.252 4.629 1.00 80.25 94 ILE A C 1
ATOM 757 O O . ILE A 1 94 ? -4.366 4.423 5.455 1.00 80.25 94 ILE A O 1
ATOM 761 N N . SER A 1 95 ? -2.725 3.140 4.615 1.00 76.44 95 SER A N 1
ATOM 762 C CA . SER A 1 95 ? -2.946 2.022 5.544 1.00 76.44 95 SER A CA 1
ATOM 763 C C . SER A 1 95 ? -2.853 2.450 7.012 1.00 76.44 95 SER A C 1
ATOM 765 O O . SER A 1 95 ? -3.691 2.053 7.823 1.00 76.44 95 SER A O 1
ATOM 767 N N . THR A 1 96 ? -1.884 3.302 7.352 1.00 79.69 96 THR A N 1
ATOM 768 C CA . THR A 1 96 ? -1.688 3.802 8.721 1.00 79.69 96 THR A CA 1
ATOM 769 C C . THR A 1 96 ? -2.862 4.665 9.180 1.00 79.69 96 THR A C 1
ATOM 771 O O . THR A 1 96 ? -3.349 4.493 10.298 1.00 79.69 96 THR A O 1
ATOM 774 N N . VAL A 1 97 ? -3.370 5.548 8.312 1.00 84.44 97 VAL A N 1
ATOM 775 C CA . VAL A 1 97 ? -4.548 6.380 8.610 1.00 84.44 97 VAL A CA 1
ATOM 776 C C . VAL A 1 97 ? -5.781 5.510 8.859 1.00 84.44 97 VAL A C 1
ATOM 778 O O . VAL A 1 97 ? -6.470 5.706 9.860 1.00 84.44 97 VAL A O 1
ATOM 781 N N . PHE A 1 98 ? -6.036 4.511 8.009 1.00 82.19 98 PHE A N 1
ATOM 782 C CA . PHE A 1 98 ? -7.174 3.602 8.185 1.00 82.19 98 PHE A CA 1
ATOM 783 C C . PHE A 1 98 ? -7.110 2.831 9.508 1.00 82.19 98 PHE A C 1
ATOM 785 O O . PHE A 1 98 ? -8.113 2.751 10.220 1.00 82.19 98 PHE A O 1
ATOM 792 N N . ILE A 1 99 ? -5.937 2.306 9.873 1.00 82.81 99 ILE A N 1
ATOM 793 C CA . ILE A 1 99 ? -5.742 1.609 11.152 1.00 82.81 99 ILE A CA 1
ATOM 794 C C . ILE A 1 99 ? -5.934 2.574 12.324 1.00 82.81 99 ILE A C 1
ATOM 796 O O . ILE A 1 99 ? -6.617 2.231 13.288 1.00 82.81 99 ILE A O 1
ATOM 800 N N . GLY A 1 100 ? -5.385 3.788 12.235 1.00 82.81 100 GLY A N 1
ATOM 801 C CA . GLY A 1 100 ? -5.538 4.814 13.265 1.00 82.81 100 GLY A CA 1
ATOM 802 C C . GLY A 1 100 ? -7.003 5.167 13.523 1.00 82.81 100 GLY A C 1
ATOM 803 O O . GLY A 1 100 ? -7.436 5.192 14.676 1.00 82.81 100 GLY A O 1
ATOM 804 N N . VAL A 1 101 ? -7.791 5.356 12.461 1.00 87.12 101 VAL A N 1
ATOM 805 C CA . VAL A 1 101 ? -9.239 5.605 12.564 1.00 87.12 101 VAL A CA 1
ATOM 806 C C . VAL A 1 101 ? -9.961 4.401 13.168 1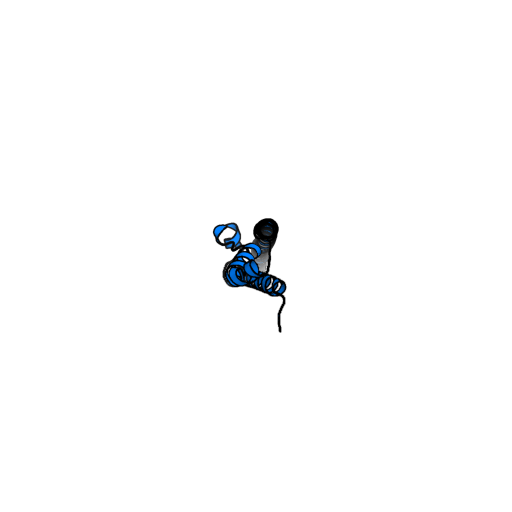.00 87.12 101 VAL A C 1
ATOM 808 O O . VAL A 1 101 ? -10.784 4.570 14.066 1.00 87.12 101 VAL A O 1
ATOM 811 N N . PHE A 1 102 ? -9.636 3.185 12.727 1.00 86.19 102 PHE A N 1
ATOM 812 C CA . PHE A 1 102 ? -10.272 1.970 13.231 1.00 86.19 102 PHE A CA 1
ATOM 813 C C . PHE A 1 102 ? -10.006 1.758 14.728 1.00 86.19 102 PHE A C 1
ATOM 815 O O . PHE A 1 102 ? -10.950 1.635 15.512 1.00 86.19 102 PHE A O 1
ATOM 822 N N . VAL A 1 103 ? -8.740 1.799 15.153 1.00 88.56 103 VAL A N 1
ATOM 823 C CA . VAL A 1 103 ? -8.353 1.645 16.565 1.00 88.56 103 VAL A CA 1
ATOM 824 C C . VAL A 1 103 ? -8.912 2.791 17.408 1.00 88.56 103 VAL A C 1
ATOM 826 O O . VAL A 1 103 ? -9.478 2.547 18.474 1.00 88.56 103 VAL A O 1
ATOM 829 N N . GLY A 1 104 ? -8.830 4.031 16.916 1.00 90.50 104 GLY A N 1
ATOM 830 C CA . GLY A 1 104 ? -9.399 5.198 17.589 1.00 90.50 104 GLY A CA 1
ATOM 831 C C . GLY A 1 104 ? -10.907 5.065 17.807 1.00 90.50 104 GLY A C 1
ATOM 832 O O . GLY A 1 104 ? -11.399 5.334 18.903 1.00 90.50 104 GLY A O 1
ATOM 833 N N . SER A 1 105 ? -11.635 4.572 16.801 1.00 91.62 105 SER A N 1
ATOM 834 C CA . SER A 1 105 ? -13.073 4.325 16.910 1.00 91.62 105 SER A CA 1
ATOM 835 C C . SER A 1 105 ? -13.397 3.237 17.938 1.00 91.62 105 SER A C 1
ATOM 837 O O . SER A 1 105 ? -14.275 3.442 18.774 1.00 91.62 105 SER A O 1
ATOM 839 N N . LEU A 1 106 ? -12.649 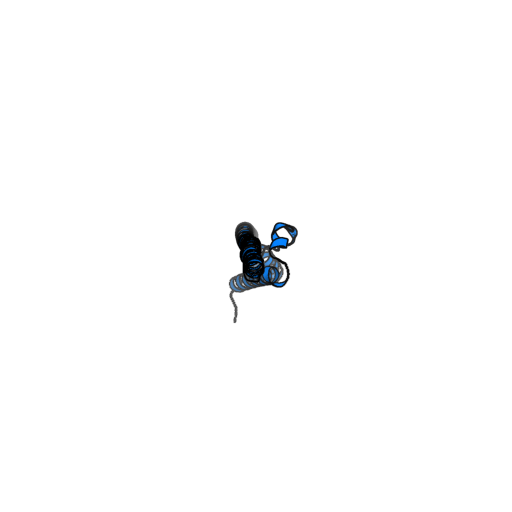2.127 17.961 1.00 92.44 106 LEU A N 1
ATOM 840 C CA . LEU A 1 106 ? -12.835 1.050 18.940 1.00 92.44 106 LEU A CA 1
ATOM 841 C C . LEU A 1 106 ? -12.644 1.542 20.376 1.00 92.44 106 LEU A C 1
ATOM 843 O O . LEU A 1 106 ? -13.467 1.248 21.242 1.00 92.44 106 LEU A O 1
ATOM 847 N N . VAL A 1 107 ? -11.589 2.322 20.624 1.00 93.19 107 VAL A N 1
ATOM 848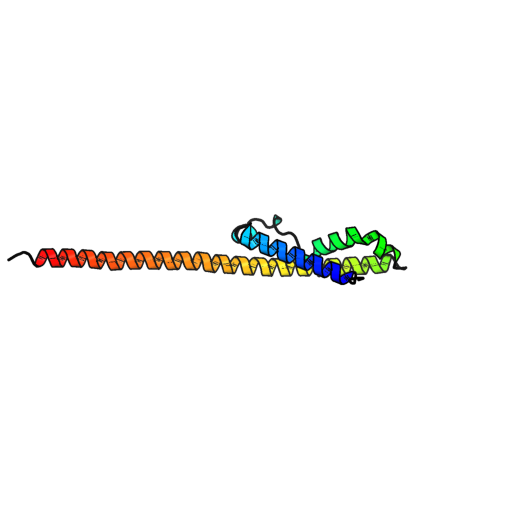 C CA . VAL A 1 107 ? -11.321 2.906 21.946 1.00 93.19 107 VAL A CA 1
ATOM 849 C C . VAL A 1 107 ? -12.430 3.880 22.339 1.00 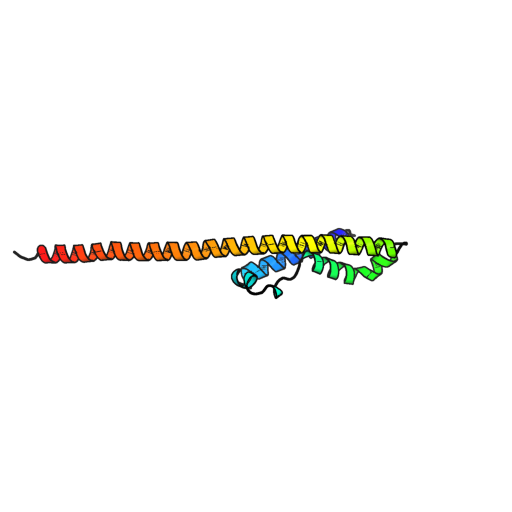93.19 107 VAL A C 1
ATOM 851 O O . VAL A 1 107 ? -12.934 3.812 23.461 1.00 93.19 107 VAL A O 1
ATOM 854 N N . PHE A 1 108 ? -12.854 4.748 21.416 1.00 93.81 108 PHE A N 1
ATOM 855 C CA . PHE A 1 108 ? -13.947 5.685 21.658 1.00 93.81 108 PHE A CA 1
ATOM 856 C C . PHE A 1 108 ? -15.249 4.960 22.016 1.00 93.81 108 PHE A C 1
ATOM 858 O O . PHE A 1 108 ? -15.851 5.265 23.045 1.00 93.81 108 PHE A O 1
ATOM 865 N N . PHE A 1 109 ? -15.662 3.971 21.219 1.00 92.38 109 PHE A N 1
ATOM 866 C CA . PHE A 1 109 ? -16.880 3.203 21.481 1.00 92.38 109 PHE A CA 1
ATOM 867 C C . PHE A 1 109 ? -16.783 2.383 22.771 1.00 92.38 109 PHE A C 1
ATOM 869 O O . PHE A 1 109 ? -17.755 2.335 23.524 1.00 92.38 109 PHE A O 1
ATOM 876 N N . GLY A 1 110 ? -15.621 1.796 23.071 1.00 92.69 110 GLY A N 1
ATOM 877 C CA . GLY A 1 110 ? -15.392 1.054 24.312 1.00 92.69 110 GLY A CA 1
ATOM 878 C C . GLY A 1 110 ? -15.519 1.937 25.555 1.00 92.69 110 GLY A C 1
ATOM 879 O O . GLY A 1 110 ? -16.253 1.600 26.488 1.00 92.69 110 GLY A O 1
ATOM 880 N N . LEU A 1 111 ? -14.869 3.105 25.550 1.00 91.12 111 LEU A N 1
ATOM 881 C CA . LEU A 1 111 ? -14.984 4.086 26.634 1.00 91.12 111 LEU A CA 1
ATOM 882 C C . LEU A 1 111 ? -16.409 4.627 26.753 1.00 91.12 111 LEU A C 1
ATOM 884 O O . LEU A 1 111 ? -16.957 4.692 27.855 1.00 91.12 111 LEU A O 1
ATOM 888 N N . TRP A 1 112 ? -17.030 4.981 25.628 1.00 92.31 112 TRP A N 1
ATOM 889 C CA . TRP A 1 112 ? -18.404 5.470 25.597 1.00 92.31 112 TRP A CA 1
ATOM 890 C C . TRP A 1 112 ? -19.382 4.445 26.182 1.00 92.31 112 TRP A C 1
ATOM 892 O O . TRP A 1 112 ? -20.225 4.799 27.012 1.00 92.31 112 TRP A O 1
ATOM 902 N N . PHE A 1 113 ? -19.243 3.172 25.811 1.00 89.62 113 PHE A N 1
ATOM 903 C CA . PHE A 1 113 ? -20.073 2.091 26.330 1.00 89.62 113 PHE A CA 1
ATOM 904 C C . PHE A 1 113 ? -19.876 1.911 27.838 1.00 89.62 113 PHE A C 1
ATOM 906 O O . PHE A 1 113 ? -20.856 1.932 28.584 1.00 89.62 113 PHE A O 1
ATOM 913 N N . MET A 1 114 ? -18.625 1.833 28.305 1.00 89.69 114 MET A N 1
ATOM 914 C CA . MET A 1 114 ? -18.304 1.709 29.734 1.00 89.69 114 MET A CA 1
ATOM 915 C C . MET A 1 114 ? -18.890 2.860 30.559 1.00 89.69 114 MET A C 1
ATOM 917 O O . MET A 1 114 ? -19.546 2.625 31.576 1.00 89.69 114 MET A O 1
ATOM 921 N N . VAL A 1 115 ? -18.721 4.106 30.106 1.00 86.12 115 VAL A N 1
ATOM 922 C CA . VAL A 1 115 ? -19.286 5.286 30.781 1.00 86.12 115 VAL A CA 1
ATOM 923 C C . VAL A 1 115 ? -20.813 5.238 30.786 1.00 86.12 115 VAL A C 1
ATOM 925 O O . VAL A 1 115 ? -21.437 5.571 31.797 1.00 86.12 115 VAL A O 1
ATOM 928 N N . THR A 1 116 ? -21.432 4.817 29.684 1.00 85.06 116 THR A N 1
ATOM 929 C CA . THR A 1 116 ? -22.894 4.731 29.575 1.00 85.06 116 THR A CA 1
ATOM 930 C C . THR A 1 116 ? -23.464 3.673 30.515 1.00 85.06 116 THR A C 1
ATOM 932 O O . THR A 1 116 ? -24.431 3.958 31.225 1.00 85.06 116 THR A O 1
ATOM 935 N N . VAL A 1 117 ? -22.844 2.491 30.581 1.00 84.06 117 VAL A N 1
ATOM 936 C CA . VAL A 1 117 ? -23.220 1.426 31.522 1.00 84.06 117 VAL A CA 1
ATOM 937 C C . VAL A 1 117 ? -23.047 1.907 32.959 1.00 84.06 117 VAL A C 1
ATOM 939 O O . VAL A 1 117 ? -24.005 1.845 33.725 1.00 84.06 117 VAL A O 1
ATOM 942 N N . ALA A 1 118 ? -21.894 2.480 33.316 1.00 82.31 118 ALA A N 1
ATOM 943 C CA . ALA A 1 118 ? -21.640 2.984 34.668 1.00 82.31 118 ALA A CA 1
ATOM 944 C C . ALA A 1 118 ? -22.656 4.061 35.099 1.00 82.31 118 ALA A C 1
ATOM 946 O O . ALA A 1 118 ? -23.170 4.031 36.221 1.00 82.31 118 ALA A O 1
ATOM 947 N N . ARG A 1 119 ? -23.003 4.996 34.201 1.00 77.50 119 ARG A N 1
ATOM 948 C CA . ARG A 1 119 ? -24.015 6.032 34.474 1.00 77.50 119 ARG A CA 1
ATOM 949 C C . ARG A 1 119 ? -25.416 5.445 34.642 1.00 77.50 119 ARG A C 1
ATOM 951 O O . ARG A 1 119 ? -26.135 5.866 35.545 1.00 77.50 119 ARG A O 1
ATOM 958 N N . ARG A 1 120 ? -25.813 4.484 33.802 1.00 73.19 120 ARG A N 1
ATOM 959 C CA . ARG A 1 120 ? -27.142 3.855 33.892 1.00 73.19 120 ARG A CA 1
ATOM 960 C C . ARG A 1 120 ? -27.265 2.905 35.083 1.00 73.19 120 ARG A C 1
ATOM 962 O O . ARG A 1 120 ? -28.331 2.849 35.685 1.00 73.19 120 ARG A O 1
ATOM 969 N N . TRP A 1 121 ? -26.178 2.253 35.491 1.00 66.38 121 TRP A N 1
ATOM 970 C CA . TRP A 1 121 ? -26.146 1.416 36.694 1.00 66.38 121 TRP A CA 1
ATOM 971 C C . TRP A 1 121 ? -26.382 2.231 37.966 1.00 66.38 121 TRP A C 1
ATOM 973 O O . TRP A 1 121 ? -27.176 1.842 38.818 1.00 66.38 121 TRP A O 1
ATOM 983 N N . LYS A 1 122 ? -25.787 3.428 38.052 1.00 67.94 122 LYS A N 1
ATOM 984 C CA . LYS A 1 122 ? -26.033 4.369 39.155 1.00 67.94 122 LYS A CA 1
ATOM 985 C C . LYS A 1 122 ? -27.510 4.775 39.265 1.00 67.94 122 LYS A C 1
ATOM 987 O O . LYS A 1 122 ? -28.021 4.945 40.366 1.00 67.94 122 LYS A O 1
ATOM 992 N N . LEU A 1 123 ? -28.193 4.909 38.130 1.00 65.69 123 LEU A N 1
ATOM 993 C CA . LEU A 1 123 ? -29.611 5.267 38.054 1.00 65.69 123 LEU A CA 1
ATOM 994 C C . LEU A 1 123 ? -30.513 4.128 38.555 1.00 65.69 123 LEU A C 1
ATOM 996 O O . LEU A 1 123 ? -31.450 4.377 39.306 1.00 65.69 123 LEU A O 1
ATOM 1000 N N . ILE A 1 124 ? -30.181 2.882 38.207 1.00 66.44 124 ILE A N 1
ATOM 1001 C CA . ILE A 1 124 ? -30.877 1.686 38.704 1.00 66.44 124 ILE A CA 1
ATOM 1002 C C . ILE A 1 124 ? -30.705 1.552 40.223 1.00 66.44 124 ILE A C 1
ATOM 1004 O O . ILE A 1 124 ? -31.688 1.357 40.931 1.00 66.44 124 ILE A O 1
ATOM 1008 N N . VAL A 1 125 ? -29.486 1.731 40.742 1.00 68.56 125 VAL A N 1
ATOM 1009 C CA . VAL A 1 125 ? -29.226 1.700 42.194 1.00 68.56 125 VAL A CA 1
ATOM 1010 C C . VAL A 1 125 ? -30.026 2.779 42.933 1.00 68.56 125 VAL A C 1
ATOM 1012 O O . VAL A 1 125 ? -30.624 2.489 43.965 1.00 68.56 125 VAL A O 1
ATOM 1015 N N . LEU A 1 126 ? -30.103 3.998 42.388 1.00 69.88 126 LEU A N 1
ATOM 1016 C CA . LEU A 1 126 ? -30.923 5.077 42.954 1.00 69.88 126 LEU A CA 1
ATOM 1017 C C . LEU A 1 126 ? -32.425 4.750 42.952 1.00 69.88 126 LEU A C 1
ATOM 1019 O O . LEU A 1 126 ? -33.122 5.104 43.898 1.00 69.88 126 LEU A O 1
ATOM 1023 N N . MET A 1 127 ? -32.931 4.072 41.918 1.00 67.25 127 MET A N 1
ATOM 1024 C CA . MET A 1 127 ? -34.330 3.628 41.876 1.00 67.25 127 MET A CA 1
ATOM 1025 C C . MET A 1 127 ? -34.632 2.565 42.938 1.00 67.25 127 MET A C 1
ATOM 1027 O O . MET A 1 127 ? -35.687 2.634 43.562 1.00 67.25 127 MET A O 1
ATOM 1031 N N . PHE A 1 128 ? -33.714 1.626 43.184 1.00 68.06 128 PHE A N 1
ATOM 1032 C CA . PHE A 1 128 ? -33.861 0.656 44.276 1.00 68.06 128 PHE A CA 1
ATOM 1033 C C . PHE A 1 128 ? -33.823 1.334 45.649 1.00 68.06 128 PHE A C 1
ATOM 1035 O O . PHE A 1 128 ? -34.718 1.106 46.453 1.00 68.06 128 PHE A O 1
ATOM 1042 N N . GLN A 1 129 ? -32.875 2.249 45.878 1.00 66.69 129 GLN A N 1
ATOM 1043 C CA . GLN A 1 129 ? -32.813 3.012 47.128 1.00 66.69 129 GLN A CA 1
ATOM 1044 C C . GLN A 1 129 ? -34.098 3.818 47.373 1.00 66.69 129 GLN A C 1
ATOM 1046 O O . GLN A 1 129 ? -34.663 3.752 48.457 1.00 66.69 129 GLN A O 1
ATOM 1051 N N . ASN A 1 130 ? -34.613 4.536 46.371 1.00 62.53 130 ASN A N 1
ATOM 1052 C CA . ASN A 1 130 ? -35.838 5.327 46.538 1.00 62.53 130 ASN A CA 1
ATOM 1053 C C . ASN A 1 130 ? -37.107 4.469 46.711 1.00 62.53 130 ASN A C 1
ATOM 1055 O O . ASN A 1 130 ? -38.043 4.907 47.383 1.00 62.53 130 ASN A O 1
ATOM 1059 N N . ASN A 1 131 ? -37.153 3.261 46.142 1.00 60.06 131 ASN A N 1
ATOM 1060 C CA . ASN A 1 131 ? -38.259 2.326 46.370 1.00 60.06 131 ASN A CA 1
ATOM 1061 C C . ASN A 1 131 ? -38.210 1.699 47.774 1.00 60.06 131 ASN A C 1
ATOM 1063 O O . ASN A 1 131 ? -39.259 1.541 48.39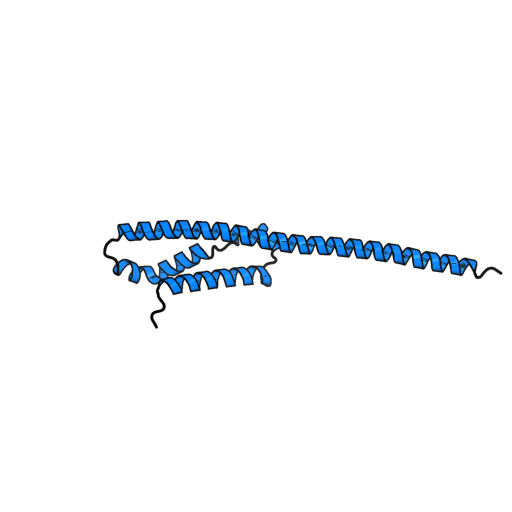3 1.00 60.06 131 ASN A O 1
ATOM 1067 N N . ASP A 1 132 ? -37.021 1.423 48.319 1.00 55.66 132 ASP A N 1
ATOM 1068 C CA . ASP A 1 132 ? -36.883 0.875 49.678 1.00 55.66 132 ASP A CA 1
ATOM 1069 C C . ASP A 1 132 ? -37.278 1.889 50.775 1.00 55.66 132 ASP A C 1
ATOM 1071 O O . ASP A 1 132 ? -37.756 1.493 51.837 1.00 55.66 132 ASP A O 1
ATOM 1075 N N . PHE A 1 133 ? -37.163 3.202 50.525 1.00 53.91 133 PHE A N 1
ATOM 1076 C CA . PHE A 1 133 ? -37.563 4.251 51.484 1.00 53.91 133 PHE A CA 1
ATOM 1077 C C . PHE A 1 133 ? -39.013 4.744 51.347 1.00 53.91 133 PHE A C 1
ATOM 1079 O O . PHE A 1 133 ? -39.479 5.489 52.205 1.00 53.91 133 PHE A O 1
ATOM 1086 N N . THR A 1 134 ? -39.746 4.350 50.303 1.00 53.25 134 THR A N 1
ATOM 1087 C CA . THR A 1 134 ? -41.152 4.768 50.104 1.00 53.25 134 THR A CA 1
ATOM 1088 C C . THR A 1 134 ? -42.177 3.755 50.625 1.00 53.25 134 THR A C 1
ATOM 1090 O O . THR A 1 134 ? -43.365 4.070 50.673 1.00 53.25 134 THR A O 1
ATOM 1093 N N . GLY A 1 135 ? -41.730 2.574 51.068 1.00 48.59 135 GLY A N 1
ATOM 1094 C CA . GLY A 1 135 ? -42.576 1.496 51.595 1.00 48.59 135 GLY A CA 1
ATOM 1095 C C . GLY A 1 135 ? -42.579 1.319 53.119 1.00 48.59 135 GLY A C 1
ATOM 1096 O O . GLY A 1 135 ? -43.228 0.394 53.598 1.00 48.59 135 GLY A O 1
ATOM 1097 N N . VAL A 1 136 ? -41.876 2.163 53.884 1.00 49.34 136 VAL A N 1
ATOM 1098 C CA . VAL A 1 136 ? -41.906 2.125 55.357 1.00 49.34 136 VAL A CA 1
ATOM 1099 C C . VAL A 1 136 ? -42.788 3.267 55.869 1.00 49.34 136 VAL A C 1
ATOM 1101 O O . VAL A 1 136 ? -42.309 4.376 56.098 1.00 49.34 136 VAL A O 1
ATOM 1104 N N . TRP A 1 137 ? -44.080 2.974 56.017 1.00 49.91 137 TRP A N 1
ATOM 1105 C CA . TRP A 1 137 ? -45.012 3.676 56.903 1.00 49.91 137 TRP A CA 1
ATOM 1106 C C . TRP A 1 137 ? -45.582 2.666 57.892 1.00 49.91 137 TRP A C 1
ATOM 1108 O O . TRP A 1 137 ? -45.946 1.557 57.435 1.00 49.91 137 TRP A O 1
#